Protein AF-A0A5R9P175-F1 (afdb_monomer_lite)

pLDDT: mean 77.88, std 14.38, range [46.53, 95.38]

Radius of gyration: 20.82 Å; chains: 1; bounding box: 35×44×72 Å

Structure (mmCIF, N/CA/C/O backbone):
data_AF-A0A5R9P175-F1
#
_entry.id   AF-A0A5R9P175-F1
#
loop_
_atom_site.group_PDB
_atom_site.id
_atom_site.type_symbol
_atom_site.label_atom_id
_atom_site.label_alt_id
_atom_site.label_comp_id
_atom_site.label_asym_id
_atom_site.label_entity_id
_atom_site.label_seq_id
_atom_site.pdbx_PDB_ins_code
_atom_site.Cartn_x
_atom_site.Cartn_y
_atom_site.Cartn_z
_atom_site.occupancy
_atom_site.B_iso_or_equiv
_atom_site.auth_seq_id
_atom_site.auth_comp_id
_atom_site.auth_asym_id
_atom_site.auth_atom_id
_atom_site.pdbx_PDB_model_num
ATOM 1 N N . MET A 1 1 ? 19.227 24.292 -57.495 1.00 58.06 1 MET A N 1
ATOM 2 C CA . MET A 1 1 ? 18.154 24.465 -56.484 1.00 58.06 1 MET A CA 1
ATOM 3 C C . MET A 1 1 ? 17.395 23.170 -56.182 1.00 58.06 1 MET A C 1
ATOM 5 O O . MET A 1 1 ? 17.102 22.926 -55.023 1.00 58.06 1 MET A O 1
ATOM 9 N N . GLN A 1 2 ? 17.150 22.302 -57.169 1.00 67.88 2 GLN A N 1
ATOM 10 C CA . GLN A 1 2 ? 16.405 21.043 -56.989 1.00 67.88 2 GLN A CA 1
ATOM 11 C C . GLN A 1 2 ? 17.110 20.012 -56.075 1.00 67.88 2 GLN A C 1
ATOM 13 O O . GLN A 1 2 ? 16.463 19.392 -55.240 1.00 67.88 2 GLN A O 1
ATOM 18 N N . PHE A 1 3 ? 18.443 19.900 -56.142 1.00 68.44 3 PHE A N 1
ATOM 19 C CA . PHE A 1 3 ? 19.224 18.979 -55.295 1.00 68.44 3 PHE A CA 1
ATOM 20 C C . PHE A 1 3 ? 19.173 19.304 -53.793 1.00 68.44 3 PHE A C 1
ATOM 22 O O . PHE A 1 3 ? 19.079 18.397 -52.974 1.00 68.44 3 PHE A O 1
ATOM 29 N N . ILE A 1 4 ? 19.181 20.589 -53.421 1.00 75.69 4 ILE A N 1
ATOM 30 C CA . ILE A 1 4 ? 19.110 21.014 -52.011 1.00 75.69 4 ILE A CA 1
ATOM 31 C C . ILE A 1 4 ? 17.736 20.668 -51.425 1.00 75.69 4 ILE A C 1
ATOM 33 O O . ILE A 1 4 ? 17.640 20.219 -50.286 1.00 75.69 4 ILE A O 1
ATOM 37 N N . PHE A 1 5 ? 16.680 20.808 -52.229 1.00 77.75 5 PHE A N 1
ATOM 38 C CA . PHE A 1 5 ? 15.316 20.474 -51.825 1.00 77.75 5 PHE A CA 1
ATOM 39 C C . PHE A 1 5 ? 15.141 18.969 -51.579 1.00 77.75 5 PHE A C 1
ATOM 41 O O . PHE A 1 5 ? 14.511 18.573 -50.603 1.00 77.75 5 PHE A O 1
ATOM 48 N N . ILE A 1 6 ? 15.754 18.131 -52.422 1.00 78.88 6 ILE A N 1
ATOM 49 C CA . ILE A 1 6 ? 15.714 16.667 -52.281 1.00 78.88 6 ILE A CA 1
ATOM 50 C C . ILE A 1 6 ? 16.457 16.218 -51.015 1.00 78.88 6 ILE A C 1
ATOM 52 O O . ILE A 1 6 ? 15.941 15.394 -50.264 1.00 78.88 6 ILE A O 1
ATOM 56 N N . ILE A 1 7 ? 17.629 16.796 -50.732 1.00 79.12 7 ILE A N 1
ATOM 57 C CA . ILE A 1 7 ? 18.399 16.478 -49.517 1.00 79.12 7 ILE A CA 1
ATOM 58 C C . ILE A 1 7 ? 17.644 16.937 -48.259 1.00 79.12 7 ILE A C 1
ATOM 60 O O . ILE A 1 7 ? 17.564 16.191 -47.284 1.00 79.12 7 ILE A O 1
ATOM 64 N N . GLY A 1 8 ? 17.037 18.128 -48.293 1.00 78.19 8 GLY A N 1
ATOM 65 C CA . GLY A 1 8 ? 16.226 18.643 -47.188 1.00 78.19 8 GLY A CA 1
ATOM 66 C C . GLY A 1 8 ? 14.994 17.780 -46.903 1.00 78.19 8 GLY A C 1
ATOM 67 O O . GLY A 1 8 ? 14.735 17.442 -45.748 1.00 78.19 8 GLY A O 1
ATOM 68 N N . ALA A 1 9 ? 14.278 17.358 -47.949 1.00 78.81 9 ALA A N 1
ATOM 69 C CA . ALA A 1 9 ? 13.129 16.468 -47.814 1.00 78.81 9 ALA A CA 1
ATOM 70 C C . ALA A 1 9 ? 13.532 15.095 -47.253 1.00 78.81 9 ALA A C 1
ATOM 72 O O . ALA A 1 9 ? 12.861 14.591 -46.356 1.00 78.81 9 ALA A O 1
ATOM 73 N N . PHE A 1 10 ? 14.657 14.534 -47.713 1.00 81.06 10 PHE A N 1
ATOM 74 C CA . PHE A 1 10 ? 15.166 13.247 -47.233 1.00 81.06 10 PHE A CA 1
ATOM 75 C C . PHE A 1 10 ? 15.533 13.284 -45.741 1.00 81.06 10 PHE A C 1
ATOM 77 O O . PHE A 1 10 ? 15.122 12.406 -44.976 1.00 81.06 10 PHE A O 1
ATOM 84 N N . LEU A 1 11 ? 16.241 14.331 -45.303 1.00 80.19 11 LEU A N 1
ATOM 85 C CA . LEU A 1 11 ? 16.593 14.524 -43.892 1.00 80.19 11 LEU A CA 1
ATOM 86 C C . LEU A 1 11 ? 15.349 14.723 -43.016 1.00 80.19 11 LEU A C 1
ATOM 88 O O . LEU A 1 11 ? 15.261 14.127 -41.942 1.00 80.19 11 LEU A O 1
ATOM 92 N N . PHE A 1 12 ? 14.356 15.476 -43.496 1.00 78.25 12 PHE A N 1
ATOM 93 C CA . PHE A 1 12 ? 13.090 15.666 -42.788 1.00 78.25 12 PHE A CA 1
ATOM 94 C C . PHE A 1 12 ? 12.314 14.346 -42.637 1.00 78.25 12 PHE A C 1
ATOM 96 O O . PHE A 1 12 ? 11.882 13.997 -41.535 1.00 78.25 12 PHE A O 1
ATOM 103 N N . THR A 1 13 ? 12.216 13.541 -43.701 1.00 76.00 13 THR A N 1
ATOM 104 C CA . THR A 1 13 ? 11.587 12.212 -43.620 1.00 76.00 13 THR A CA 1
ATOM 105 C C . THR A 1 13 ? 12.336 11.255 -42.697 1.00 76.00 13 THR A C 1
ATOM 107 O O . THR A 1 13 ? 11.697 10.534 -41.935 1.00 76.00 13 THR A O 1
ATOM 110 N N . MET A 1 14 ? 13.673 11.285 -42.684 1.00 73.00 14 MET A N 1
ATOM 111 C CA . MET A 1 14 ? 14.468 10.489 -41.743 1.00 73.00 14 MET A CA 1
ATOM 112 C C . MET A 1 14 ? 14.171 10.889 -40.292 1.00 73.00 14 MET A C 1
ATOM 114 O O . MET A 1 14 ? 13.923 10.015 -39.463 1.00 73.00 14 MET A O 1
ATOM 118 N N . THR A 1 15 ? 14.091 12.188 -39.976 1.00 68.44 15 THR A N 1
ATOM 119 C CA . THR A 1 15 ? 13.748 12.635 -38.611 1.00 68.44 15 THR A CA 1
ATOM 120 C C . THR A 1 15 ? 12.347 12.210 -38.167 1.00 68.44 15 THR A C 1
ATOM 122 O O . THR A 1 15 ? 12.162 11.854 -37.002 1.00 68.44 15 THR A O 1
ATOM 125 N N . LEU A 1 16 ? 11.373 12.174 -39.081 1.00 67.81 16 LEU A N 1
ATOM 126 C CA . LEU A 1 16 ? 10.024 11.672 -38.795 1.00 67.81 16 LEU A CA 1
ATOM 127 C C . LEU A 1 16 ? 10.007 10.157 -38.541 1.00 67.81 16 LEU A C 1
ATOM 129 O O . LEU A 1 16 ? 9.319 9.690 -37.638 1.00 67.81 16 LEU A O 1
ATOM 133 N N . ILE A 1 17 ? 10.815 9.386 -39.274 1.00 67.31 17 ILE A N 1
ATOM 134 C CA . ILE A 1 17 ? 10.924 7.936 -39.068 1.00 67.31 17 ILE A CA 1
ATOM 135 C C . ILE A 1 17 ? 11.529 7.640 -37.690 1.00 67.31 17 ILE A C 1
ATOM 137 O O . ILE A 1 17 ? 10.942 6.879 -36.922 1.00 67.31 17 ILE A O 1
ATOM 141 N N . PHE A 1 18 ? 12.633 8.298 -37.320 1.00 59.03 18 PHE A N 1
ATOM 142 C CA . PHE A 1 18 ? 13.280 8.070 -36.020 1.00 59.03 18 PHE A CA 1
ATOM 143 C C . PHE A 1 18 ? 12.481 8.598 -34.819 1.00 59.03 18 PHE A C 1
ATOM 145 O O . PHE A 1 18 ? 12.605 8.044 -33.731 1.00 59.03 18 PHE A O 1
ATOM 152 N N . SER A 1 19 ? 11.636 9.619 -34.995 1.00 58.31 19 SER A N 1
ATOM 153 C CA . SER A 1 19 ? 10.730 10.093 -33.932 1.00 58.31 19 SER A CA 1
ATOM 154 C C . SER A 1 19 ? 9.484 9.218 -33.754 1.00 58.31 19 SER A C 1
ATOM 156 O O . SER A 1 19 ? 8.856 9.270 -32.699 1.00 58.31 19 SER A O 1
ATOM 158 N N . SER A 1 20 ? 9.149 8.391 -34.750 1.00 55.91 20 SER A N 1
ATOM 159 C CA . SER A 1 20 ? 8.000 7.475 -34.718 1.00 55.91 20 SER A CA 1
ATOM 160 C C . SER A 1 20 ? 8.324 6.060 -34.232 1.00 55.91 20 SER A C 1
ATOM 162 O O . SER A 1 20 ? 7.406 5.266 -34.033 1.00 55.91 20 SER A O 1
ATOM 164 N N . LEU A 1 21 ? 9.604 5.729 -34.019 1.00 52.56 21 LEU A N 1
ATOM 165 C CA . LEU A 1 21 ? 9.979 4.440 -33.446 1.00 52.56 21 LEU A CA 1
ATOM 166 C C . LEU A 1 21 ? 9.553 4.414 -31.972 1.00 52.56 21 LEU A C 1
ATOM 168 O O . LEU A 1 21 ? 10.100 5.180 -31.171 1.00 52.56 21 LEU A O 1
ATOM 172 N N . PRO A 1 22 ? 8.590 3.557 -31.581 1.00 53.34 22 PRO A N 1
ATOM 173 C CA . PRO A 1 22 ? 8.226 3.424 -30.184 1.00 53.34 22 PRO A CA 1
ATOM 174 C C . PRO A 1 22 ? 9.470 2.966 -29.430 1.00 53.34 22 PRO A C 1
ATOM 176 O O . PRO A 1 22 ? 10.047 1.919 -29.728 1.00 53.34 22 PRO A O 1
ATOM 179 N N . ARG A 1 23 ? 9.910 3.778 -28.466 1.00 47.09 23 ARG A N 1
ATOM 180 C CA . ARG A 1 23 ? 11.013 3.423 -27.577 1.00 47.09 23 ARG A CA 1
ATOM 181 C C . ARG A 1 23 ? 10.632 2.102 -26.915 1.00 47.09 23 ARG A C 1
ATOM 183 O O . ARG A 1 23 ? 9.643 2.053 -26.186 1.00 47.09 23 ARG A O 1
ATOM 190 N N . THR A 1 24 ? 11.361 1.026 -27.201 1.00 50.22 24 THR A N 1
ATOM 191 C CA . THR A 1 24 ? 11.153 -0.247 -26.510 1.00 50.22 24 THR A CA 1
ATOM 192 C C . THR A 1 24 ? 11.360 0.018 -25.023 1.00 50.22 24 THR A C 1
ATOM 194 O O . THR A 1 24 ? 12.453 0.466 -24.664 1.00 50.22 24 THR A O 1
ATOM 197 N N . PRO A 1 25 ? 10.342 -0.182 -24.165 1.00 50.81 25 PRO A N 1
ATOM 198 C CA . PRO A 1 25 ? 10.507 0.045 -22.740 1.00 50.81 25 PRO A CA 1
ATOM 199 C C . PRO A 1 25 ? 11.642 -0.850 -22.255 1.00 50.81 25 PRO A C 1
ATOM 201 O O . PRO A 1 25 ? 11.637 -2.050 -22.545 1.00 50.81 25 PRO A O 1
ATOM 204 N N . GLU A 1 26 ? 12.620 -0.269 -21.567 1.00 50.12 26 GLU A N 1
ATOM 205 C CA . GLU A 1 26 ? 13.688 -1.043 -20.944 1.00 50.12 26 GLU A CA 1
ATOM 206 C C . GLU A 1 26 ? 13.059 -2.109 -20.022 1.00 50.12 26 GLU A C 1
ATOM 208 O O . GLU A 1 26 ? 12.084 -1.818 -19.323 1.00 50.12 26 GLU A O 1
ATOM 213 N N . PRO A 1 27 ? 13.566 -3.353 -20.017 1.00 51.38 27 PRO A N 1
ATOM 214 C CA . PRO A 1 27 ? 12.948 -4.474 -19.300 1.00 51.38 27 PRO A CA 1
ATOM 215 C C . PRO A 1 27 ? 12.744 -4.201 -17.798 1.00 51.38 27 PRO A C 1
ATOM 217 O O . PRO A 1 27 ? 11.725 -4.603 -17.239 1.00 51.38 27 PRO A O 1
ATOM 220 N N . VAL A 1 28 ? 13.631 -3.410 -17.185 1.00 53.22 28 VAL A N 1
ATOM 221 C CA . VAL A 1 28 ? 13.551 -2.964 -15.781 1.00 53.22 28 VAL A CA 1
ATOM 222 C C . VAL A 1 28 ? 12.264 -2.173 -15.488 1.00 53.22 28 VAL A C 1
ATOM 224 O O . VAL A 1 28 ? 11.657 -2.321 -14.425 1.00 53.22 28 VAL A O 1
ATOM 227 N N . PHE A 1 29 ? 11.780 -1.377 -16.449 1.00 55.09 29 PHE A N 1
ATOM 228 C CA . PHE A 1 29 ? 10.539 -0.613 -16.289 1.00 55.09 29 PHE A CA 1
ATOM 229 C C . PHE A 1 29 ? 9.296 -1.511 -16.304 1.00 55.09 29 PHE A C 1
ATOM 231 O O . PHE A 1 29 ? 8.364 -1.258 -15.541 1.00 55.09 29 PHE A O 1
ATOM 238 N N . LYS A 1 30 ? 9.285 -2.577 -17.116 1.00 55.09 30 LYS A N 1
ATOM 239 C CA . LYS A 1 30 ? 8.148 -3.513 -17.190 1.00 55.09 30 LYS A CA 1
ATOM 240 C C . LYS A 1 30 ? 8.028 -4.388 -15.944 1.00 55.09 30 LYS A C 1
ATOM 242 O O . LYS A 1 30 ? 6.920 -4.620 -15.467 1.00 55.09 30 LYS A O 1
ATOM 247 N N . GLU A 1 31 ? 9.152 -4.850 -15.399 1.00 57.78 31 GLU A N 1
ATOM 248 C CA . GLU A 1 31 ? 9.163 -5.599 -14.135 1.00 57.78 31 GLU A CA 1
ATOM 249 C C . GLU A 1 31 ? 8.695 -4.722 -12.965 1.00 57.78 31 GLU A C 1
ATOM 251 O O . GLU A 1 31 ? 7.913 -5.165 -12.119 1.00 57.78 31 GLU A O 1
ATOM 256 N N . SER A 1 32 ? 9.091 -3.446 -12.975 1.00 66.94 32 SER A N 1
ATOM 257 C CA . SER A 1 32 ? 8.643 -2.455 -11.996 1.00 66.94 32 SER A CA 1
ATOM 258 C C . SER A 1 32 ? 7.137 -2.201 -12.057 1.00 66.94 32 SER A C 1
ATOM 260 O O . SER A 1 32 ? 6.467 -2.172 -11.024 1.00 66.94 32 SER A O 1
ATOM 262 N N . GLU A 1 33 ? 6.579 -2.067 -13.258 1.00 70.69 33 GLU A N 1
ATOM 263 C CA . GLU A 1 33 ? 5.142 -1.881 -13.471 1.00 70.69 33 GLU A CA 1
ATOM 264 C C . GLU A 1 33 ? 4.328 -3.110 -13.039 1.00 70.69 33 GLU A C 1
ATOM 266 O O . GLU A 1 33 ? 3.362 -2.979 -12.284 1.00 70.69 33 GLU A O 1
ATOM 271 N N . GLY A 1 34 ? 4.762 -4.318 -13.418 1.00 73.25 34 GLY A N 1
ATOM 272 C CA . GLY A 1 34 ? 4.108 -5.565 -13.010 1.00 73.25 34 GLY A CA 1
ATOM 273 C C . GLY A 1 34 ? 4.061 -5.748 -11.490 1.00 73.25 34 GLY A C 1
ATOM 274 O O . GLY A 1 34 ? 3.046 -6.183 -10.938 1.00 73.25 34 GLY A O 1
ATOM 275 N N . LEU A 1 35 ? 5.124 -5.357 -10.780 1.00 79.00 35 LEU A N 1
ATOM 276 C CA . LEU A 1 35 ? 5.148 -5.427 -9.320 1.00 79.00 35 LEU A CA 1
ATOM 277 C C . LEU A 1 35 ? 4.186 -4.422 -8.669 1.00 79.00 35 LEU A C 1
ATOM 279 O O . LEU A 1 35 ? 3.531 -4.745 -7.677 1.00 79.00 35 LEU A O 1
ATOM 283 N N . LEU A 1 36 ? 4.056 -3.227 -9.242 1.00 77.88 36 LEU A N 1
ATOM 284 C CA . LEU A 1 36 ? 3.110 -2.215 -8.771 1.00 77.88 36 LEU A CA 1
ATOM 285 C C . LEU A 1 36 ? 1.654 -2.634 -9.016 1.00 77.88 36 LEU A C 1
ATOM 287 O O . LEU A 1 36 ? 0.816 -2.450 -8.135 1.00 77.88 36 LEU A O 1
ATOM 291 N N . LEU A 1 37 ? 1.356 -3.286 -10.142 1.00 79.25 37 LEU A N 1
ATOM 292 C CA . LEU A 1 37 ? 0.037 -3.884 -10.394 1.00 79.25 37 LEU A CA 1
ATOM 293 C C . LEU A 1 37 ? -0.296 -4.987 -9.375 1.00 79.25 37 LEU A C 1
ATOM 295 O O . LEU A 1 37 ? -1.419 -5.058 -8.859 1.00 79.25 37 LEU A O 1
ATOM 299 N N . ASN A 1 38 ? 0.693 -5.811 -9.015 1.00 84.56 38 ASN A N 1
ATOM 300 C CA . ASN A 1 38 ? 0.542 -6.808 -7.953 1.00 84.56 38 ASN A CA 1
ATOM 301 C C . ASN A 1 38 ? 0.279 -6.147 -6.591 1.00 84.56 38 ASN A C 1
ATOM 303 O O . ASN A 1 38 ? -0.583 -6.611 -5.842 1.00 84.56 38 ASN A O 1
ATOM 307 N N . MET A 1 39 ? 0.956 -5.036 -6.287 1.00 85.94 39 MET A N 1
ATOM 308 C CA . MET A 1 39 ? 0.704 -4.245 -5.079 1.00 85.94 39 MET A CA 1
ATOM 309 C C . MET A 1 39 ? -0.723 -3.673 -5.055 1.00 85.94 39 MET A C 1
ATOM 311 O O . MET A 1 39 ? -1.395 -3.742 -4.025 1.00 85.94 39 MET A O 1
ATOM 315 N N . ALA A 1 40 ? -1.208 -3.149 -6.185 1.00 83.12 40 ALA A N 1
ATOM 316 C CA . ALA A 1 40 ? -2.578 -2.655 -6.340 1.00 83.12 40 ALA A CA 1
ATOM 317 C C . ALA A 1 40 ? -3.596 -3.753 -6.029 1.00 83.12 40 ALA A C 1
ATOM 319 O O . ALA A 1 40 ? -4.520 -3.573 -5.236 1.00 83.12 40 ALA A O 1
ATOM 320 N N . THR A 1 41 ? -3.392 -4.922 -6.634 1.00 86.19 41 THR A N 1
ATOM 321 C CA . THR A 1 41 ? -4.291 -6.067 -6.492 1.00 86.19 41 THR A CA 1
ATOM 322 C C . THR A 1 41 ? -4.281 -6.604 -5.066 1.00 86.19 41 THR A C 1
ATOM 324 O O . THR A 1 41 ? -5.339 -6.890 -4.503 1.00 86.19 41 THR A O 1
ATOM 327 N N . TRP A 1 42 ? -3.104 -6.645 -4.439 1.00 89.88 42 TRP A N 1
ATOM 328 C CA . TRP A 1 42 ? -2.949 -6.955 -3.022 1.00 89.88 42 TRP A CA 1
ATOM 329 C C . TRP A 1 42 ? -3.723 -5.974 -2.131 1.00 89.88 42 TRP A C 1
ATOM 331 O O . TRP A 1 42 ? -4.475 -6.393 -1.247 1.00 89.88 42 TRP A O 1
ATOM 341 N N . HIS A 1 43 ? -3.600 -4.671 -2.395 1.00 89.94 43 HIS A N 1
ATOM 342 C CA . HIS A 1 43 ? -4.318 -3.632 -1.660 1.00 89.94 43 HIS A CA 1
ATOM 343 C C . HIS A 1 43 ? -5.841 -3.746 -1.826 1.00 89.94 43 HIS A C 1
ATOM 345 O O . HIS A 1 43 ? -6.580 -3.690 -0.841 1.00 89.94 43 HIS A O 1
ATOM 351 N N . MET A 1 44 ? -6.328 -3.967 -3.050 1.00 87.50 44 MET A N 1
ATOM 352 C CA . MET A 1 44 ? -7.755 -4.179 -3.317 1.00 87.50 44 MET A CA 1
ATOM 353 C C . MET A 1 44 ? -8.295 -5.414 -2.593 1.00 87.50 44 MET A C 1
ATOM 355 O O . MET A 1 44 ? -9.381 -5.366 -2.013 1.00 87.50 44 MET A O 1
ATOM 359 N N . ALA A 1 45 ? -7.543 -6.517 -2.597 1.00 89.94 45 ALA A N 1
ATOM 360 C CA . ALA A 1 45 ? -7.910 -7.724 -1.868 1.00 89.94 45 ALA A CA 1
ATOM 361 C C . ALA A 1 45 ? -7.966 -7.467 -0.350 1.00 89.94 45 ALA A C 1
ATOM 363 O O . ALA A 1 45 ? -8.891 -7.937 0.315 1.00 89.94 45 ALA A O 1
ATOM 364 N N . ALA A 1 46 ? -7.052 -6.656 0.192 1.00 91.88 46 ALA A N 1
ATOM 365 C CA . ALA A 1 46 ? -7.077 -6.248 1.598 1.00 91.88 46 ALA A CA 1
ATOM 366 C C . ALA A 1 46 ? -8.274 -5.361 1.937 1.00 91.88 46 ALA A C 1
ATOM 368 O O . ALA A 1 46 ? -8.921 -5.584 2.959 1.00 91.88 46 ALA A O 1
ATOM 369 N N . SER A 1 47 ? -8.630 -4.426 1.056 1.00 90.31 47 SER A N 1
ATOM 370 C CA . SER A 1 47 ? -9.844 -3.622 1.208 1.00 90.31 47 SER A CA 1
ATOM 371 C C . SER A 1 47 ? -11.094 -4.509 1.227 1.00 90.31 47 SER A C 1
ATOM 373 O O . SER A 1 47 ? -11.873 -4.463 2.180 1.00 90.31 47 SER A O 1
ATOM 375 N N . LYS A 1 48 ? -11.234 -5.431 0.262 1.00 90.31 48 LYS A N 1
ATOM 376 C CA . LYS A 1 48 ? -12.333 -6.416 0.234 1.00 90.31 48 LYS A CA 1
ATOM 377 C C . LYS A 1 48 ? -12.369 -7.289 1.489 1.00 90.31 48 LYS A C 1
ATOM 379 O O . LYS A 1 48 ? -13.448 -7.585 1.999 1.00 90.31 48 LYS A O 1
ATOM 384 N N . TYR A 1 49 ? -11.209 -7.709 1.990 1.00 92.88 49 TYR A N 1
ATOM 385 C CA . TYR A 1 49 ? -11.111 -8.489 3.221 1.00 92.88 49 TYR A CA 1
ATOM 386 C C . TYR A 1 49 ? -11.618 -7.695 4.429 1.00 92.88 49 TYR A C 1
ATOM 388 O O . TYR A 1 49 ? -12.414 -8.219 5.210 1.00 92.88 49 TYR A O 1
ATOM 396 N N . CYS A 1 50 ? -11.199 -6.434 4.559 1.00 91.25 50 CYS A N 1
ATOM 397 C CA . CYS A 1 50 ? -11.599 -5.567 5.661 1.00 91.25 50 CYS A CA 1
ATOM 398 C C . CYS A 1 50 ? -13.079 -5.179 5.616 1.00 91.25 50 CYS A C 1
ATOM 400 O O . CYS A 1 50 ? -13.711 -5.137 6.671 1.00 91.25 50 CYS A O 1
ATOM 402 N N . LEU A 1 51 ? -13.644 -4.976 4.422 1.00 90.06 51 LEU A N 1
ATOM 403 C CA . LEU A 1 51 ? -15.084 -4.766 4.240 1.00 90.06 51 LEU A CA 1
ATOM 404 C C . LEU A 1 51 ? -15.902 -6.007 4.628 1.00 90.06 51 LEU A C 1
ATOM 406 O O . LEU A 1 51 ? -16.989 -5.871 5.176 1.00 90.06 51 LEU A O 1
ATOM 410 N N . ALA A 1 52 ? -15.383 -7.212 4.371 1.00 91.00 52 ALA A N 1
ATOM 411 C CA . ALA A 1 52 ? -16.087 -8.457 4.679 1.00 91.00 52 ALA A CA 1
ATOM 412 C C . ALA A 1 52 ? -15.980 -8.889 6.154 1.00 91.00 52 ALA A C 1
ATOM 414 O O . ALA A 1 52 ? -16.905 -9.513 6.661 1.00 91.00 52 ALA A O 1
ATOM 415 N N . ASN A 1 53 ? -14.864 -8.596 6.835 1.00 89.25 53 ASN A N 1
ATOM 416 C CA . ASN A 1 53 ? -14.560 -9.161 8.160 1.00 89.25 53 ASN A CA 1
ATOM 417 C C . ASN A 1 53 ? -14.435 -8.129 9.290 1.00 89.25 53 ASN A C 1
ATOM 419 O O . ASN A 1 53 ? -14.158 -8.522 10.416 1.00 89.25 53 ASN A O 1
ATOM 423 N N . THR A 1 54 ? -14.627 -6.833 9.021 1.00 88.25 54 THR A N 1
ATOM 424 C CA . THR A 1 54 ? -14.359 -5.737 9.974 1.00 88.25 54 THR A CA 1
ATOM 425 C C . THR A 1 54 ? -12.932 -5.794 10.533 1.00 88.25 54 THR A C 1
ATOM 427 O O . THR A 1 54 ? -12.658 -6.380 11.578 1.00 88.25 54 THR A O 1
ATOM 430 N N . CYS A 1 55 ? -11.985 -5.170 9.832 1.00 90.50 55 CYS A N 1
ATOM 431 C CA . CYS A 1 55 ? -10.592 -5.159 10.278 1.00 90.50 55 CYS A CA 1
ATOM 432 C C . CYS A 1 55 ? -10.396 -4.452 11.629 1.00 90.50 55 CYS A C 1
ATOM 434 O O . CYS A 1 55 ? -10.988 -3.411 11.909 1.00 90.50 55 CYS A O 1
ATOM 436 N N . VAL A 1 56 ? -9.480 -4.996 12.432 1.00 92.69 56 VAL A N 1
ATOM 437 C CA . VAL A 1 56 ? -8.933 -4.365 13.641 1.00 92.69 56 VAL A CA 1
ATOM 438 C C . VAL A 1 56 ? -7.528 -3.832 13.366 1.00 92.69 56 VAL A C 1
ATOM 440 O O . VAL A 1 56 ? -6.890 -4.223 12.386 1.00 92.69 56 VAL A O 1
ATOM 443 N N . SER A 1 57 ? -7.039 -2.920 14.211 1.00 93.81 57 SER A N 1
ATOM 444 C CA . SER A 1 57 ? -5.691 -2.360 14.066 1.00 93.81 57 SER A CA 1
ATOM 445 C C . SER A 1 57 ? -4.630 -3.462 14.021 1.00 93.81 57 SER A C 1
ATOM 447 O O . SER A 1 57 ? -4.537 -4.266 14.946 1.00 93.81 57 SER A O 1
ATOM 449 N N . GLY A 1 58 ? -3.796 -3.486 12.982 1.00 93.38 58 GLY A N 1
ATOM 450 C CA . GLY A 1 58 ? -2.794 -4.538 12.823 1.00 93.38 58 GLY A CA 1
ATOM 451 C C . GLY A 1 58 ? -2.439 -4.838 11.375 1.00 93.38 58 GLY A C 1
ATOM 452 O O . GLY A 1 58 ? -2.709 -4.045 10.477 1.00 93.38 58 GLY A O 1
ATOM 453 N N . THR A 1 59 ? -1.789 -5.979 11.164 1.00 94.38 59 THR A N 1
ATOM 454 C CA . THR A 1 59 ? -1.459 -6.493 9.830 1.00 94.38 59 THR A CA 1
ATOM 455 C C . THR A 1 59 ? -2.678 -7.197 9.234 1.00 94.38 59 THR A C 1
ATOM 457 O O . THR A 1 59 ? -3.327 -7.992 9.910 1.00 94.38 59 THR A O 1
ATOM 460 N N . VAL A 1 60 ? -2.974 -6.921 7.965 1.00 93.81 60 VAL A N 1
ATOM 461 C CA . VAL A 1 60 ? -4.087 -7.519 7.216 1.00 93.81 60 VAL A CA 1
ATOM 462 C C . VAL A 1 60 ? -3.528 -8.550 6.243 1.00 93.81 60 VAL A C 1
ATOM 464 O O . VAL A 1 60 ? -2.624 -8.238 5.468 1.00 93.81 60 VAL A O 1
ATOM 467 N N . ASN A 1 61 ? -4.073 -9.768 6.270 1.00 93.06 61 ASN A N 1
ATOM 468 C CA . ASN A 1 61 ? -3.734 -10.817 5.312 1.00 93.06 61 ASN A CA 1
ATOM 469 C C . ASN A 1 61 ? -4.875 -10.993 4.293 1.00 93.06 61 ASN A C 1
ATOM 471 O O . ASN A 1 61 ? -5.901 -11.581 4.634 1.00 93.06 61 ASN A O 1
ATOM 475 N N . PRO A 1 62 ? -4.718 -10.503 3.052 1.00 91.81 62 PRO A N 1
ATOM 476 C CA . PRO A 1 62 ? -5.758 -10.557 2.033 1.00 91.81 62 PRO A CA 1
ATOM 477 C C . PRO A 1 62 ? -5.785 -11.855 1.220 1.00 91.81 62 PRO A C 1
ATOM 479 O O . PRO A 1 62 ? -6.477 -11.904 0.204 1.00 91.81 62 PRO A O 1
ATOM 482 N N . SER A 1 63 ? -5.039 -12.894 1.617 1.00 90.50 63 SER A N 1
ATOM 483 C CA . SER A 1 63 ? -4.835 -14.110 0.813 1.00 90.50 63 SER A CA 1
ATOM 484 C C . SER A 1 63 ? -6.130 -14.758 0.314 1.00 90.50 63 SER A C 1
ATOM 486 O O . SER A 1 63 ? -6.167 -15.267 -0.799 1.00 90.50 63 SER A O 1
ATOM 488 N N . THR A 1 64 ? -7.208 -14.687 1.097 1.00 90.88 64 THR A N 1
ATOM 489 C CA . THR A 1 64 ? -8.526 -15.261 0.769 1.00 90.88 64 THR A CA 1
ATOM 490 C C . THR A 1 64 ? -9.336 -14.449 -0.245 1.00 90.88 64 THR A C 1
ATOM 492 O O . THR A 1 64 ? -10.405 -14.887 -0.667 1.00 90.88 64 THR A O 1
ATOM 495 N N . LYS A 1 65 ? -8.878 -13.245 -0.608 1.00 91.12 65 LYS A N 1
ATOM 496 C CA . LYS A 1 65 ? -9.541 -12.325 -1.548 1.00 91.12 65 LYS A CA 1
ATOM 497 C C . LYS A 1 65 ? -8.686 -12.015 -2.780 1.00 91.12 65 LYS A C 1
ATOM 499 O O . LYS A 1 65 ? -9.077 -11.158 -3.576 1.00 91.12 65 LYS A O 1
ATOM 504 N N . LEU A 1 66 ? -7.536 -12.674 -2.929 1.00 88.38 66 LEU A N 1
ATOM 505 C CA . LEU A 1 66 ? -6.686 -12.546 -4.110 1.00 88.38 66 LEU A CA 1
ATOM 506 C C . LEU A 1 66 ? -7.274 -13.322 -5.300 1.00 88.38 66 LEU A C 1
ATOM 508 O O . LEU A 1 66 ? -7.905 -14.356 -5.092 1.00 88.38 66 LEU A O 1
ATOM 512 N N . PRO A 1 67 ? -7.049 -12.860 -6.543 1.00 86.44 67 PRO A N 1
ATOM 513 C CA . PRO A 1 67 ? -7.340 -13.647 -7.739 1.00 86.44 67 PRO A CA 1
ATOM 514 C C . PRO A 1 67 ? -6.485 -14.918 -7.803 1.00 86.44 67 PRO A C 1
ATOM 516 O O . PRO A 1 67 ? -5.310 -14.875 -7.435 1.00 86.44 67 PRO A O 1
ATOM 519 N N . ASP A 1 68 ? -7.024 -16.006 -8.361 1.00 86.25 68 ASP A N 1
ATOM 520 C CA . ASP A 1 68 ? -6.348 -17.314 -8.453 1.00 86.25 68 ASP A CA 1
ATOM 521 C C . ASP A 1 68 ? -4.951 -17.232 -9.089 1.00 86.25 68 ASP A C 1
ATOM 523 O O . ASP A 1 68 ? -4.003 -17.850 -8.607 1.00 86.25 68 ASP A O 1
ATOM 527 N N . VAL A 1 69 ? -4.793 -16.381 -10.109 1.00 83.69 69 VAL A N 1
ATOM 528 C CA . VAL A 1 69 ? -3.513 -16.127 -10.798 1.00 83.69 69 VAL A CA 1
ATOM 529 C C . VAL A 1 69 ? -2.404 -15.586 -9.886 1.00 83.69 69 VAL A C 1
ATOM 531 O O . VAL A 1 69 ? -1.229 -15.716 -10.210 1.00 83.69 69 VAL A O 1
ATOM 534 N N . MET A 1 70 ? -2.750 -14.981 -8.746 1.00 83.69 70 MET A N 1
ATOM 535 C CA . MET A 1 70 ? -1.787 -14.480 -7.758 1.00 83.69 70 MET A CA 1
ATOM 536 C C . MET A 1 70 ? -1.557 -15.455 -6.602 1.00 83.69 70 MET A C 1
ATOM 538 O O . MET A 1 70 ? -0.538 -15.353 -5.916 1.00 83.69 70 MET A O 1
ATOM 542 N N . VAL A 1 71 ? -2.471 -16.406 -6.379 1.00 85.31 71 VAL A N 1
ATOM 543 C CA . VAL A 1 71 ? -2.386 -17.368 -5.269 1.00 85.31 71 VAL A CA 1
ATOM 544 C C . VAL A 1 71 ? -1.157 -18.267 -5.414 1.00 85.31 71 VAL A C 1
ATOM 546 O O . VAL A 1 71 ? -0.494 -18.555 -4.418 1.00 85.31 71 VAL A O 1
ATOM 549 N N . SER A 1 72 ? -0.775 -18.630 -6.643 1.00 84.50 72 SER A N 1
ATOM 550 C CA . SER A 1 72 ? 0.448 -19.404 -6.910 1.00 84.50 72 SER A CA 1
ATOM 551 C C . SER A 1 72 ? 1.727 -18.705 -6.431 1.00 84.50 72 SER A C 1
ATOM 553 O O . SER A 1 72 ? 2.699 -19.368 -6.082 1.00 84.50 72 SER A O 1
ATOM 555 N N . ASN A 1 73 ? 1.714 -17.370 -6.357 1.00 84.50 73 ASN A N 1
ATOM 556 C CA . ASN A 1 73 ? 2.850 -16.542 -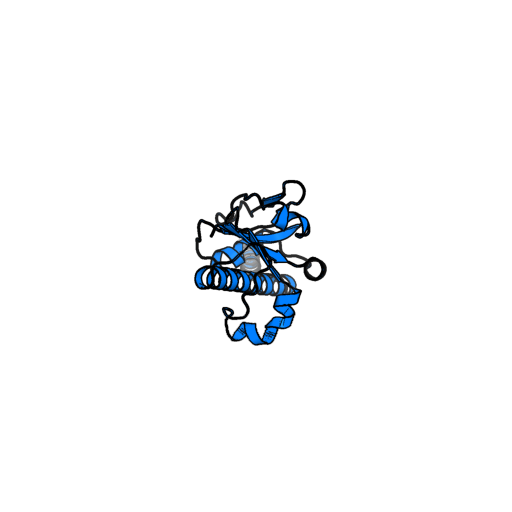5.951 1.00 84.50 73 ASN A CA 1
ATOM 557 C C . ASN A 1 73 ? 2.696 -15.974 -4.529 1.00 84.50 73 ASN A C 1
ATOM 559 O O . ASN A 1 73 ? 3.436 -15.067 -4.141 1.00 84.50 73 ASN A O 1
ATOM 563 N N . LEU A 1 74 ? 1.759 -16.500 -3.728 1.00 87.06 74 LEU A N 1
ATOM 564 C CA . LEU A 1 74 ? 1.375 -15.935 -2.430 1.00 87.06 74 LEU A CA 1
ATOM 565 C C . LEU A 1 74 ? 2.558 -15.709 -1.479 1.00 87.06 74 LEU A C 1
ATOM 567 O O . LEU A 1 74 ? 2.636 -14.658 -0.845 1.00 87.06 74 LEU A O 1
ATOM 571 N N . LEU A 1 75 ? 3.490 -16.663 -1.397 1.00 86.75 75 LEU A N 1
ATOM 572 C CA . LEU A 1 75 ? 4.672 -16.546 -0.536 1.00 86.75 75 LEU A CA 1
ATOM 573 C C . LEU A 1 75 ? 5.545 -15.353 -0.940 1.00 86.75 75 LEU A C 1
ATOM 575 O O . LEU A 1 75 ? 5.935 -14.552 -0.092 1.00 86.75 75 LEU A O 1
ATOM 579 N N . SER A 1 76 ? 5.793 -15.188 -2.241 1.00 86.38 76 SER A N 1
ATOM 580 C CA . SER A 1 76 ? 6.551 -14.049 -2.764 1.00 86.38 76 SER A CA 1
ATOM 581 C C . SER A 1 76 ? 5.844 -12.729 -2.440 1.00 86.38 76 SER A C 1
ATOM 583 O O . SER A 1 76 ? 6.462 -11.811 -1.893 1.00 86.38 76 SER A O 1
ATOM 585 N N . LEU A 1 77 ? 4.526 -12.665 -2.651 1.00 86.69 77 LEU A N 1
ATOM 586 C CA . LEU A 1 77 ? 3.718 -11.479 -2.358 1.00 86.69 77 LEU A CA 1
ATOM 587 C C . LEU A 1 77 ? 3.755 -11.106 -0.868 1.00 86.69 77 LEU A C 1
ATOM 589 O O . LEU A 1 77 ? 3.978 -9.944 -0.541 1.00 86.69 77 LEU A O 1
ATOM 593 N N . GLN A 1 78 ? 3.632 -12.079 0.040 1.00 89.19 78 GLN A N 1
ATOM 594 C CA . GLN A 1 78 ? 3.698 -11.859 1.494 1.00 89.19 78 GLN A CA 1
ATOM 595 C C . GLN A 1 78 ? 5.070 -11.370 1.975 1.00 89.19 78 GLN A C 1
ATOM 597 O O . GLN A 1 78 ? 5.152 -10.618 2.953 1.00 89.19 78 GLN A O 1
ATOM 602 N N . THR A 1 79 ? 6.145 -11.789 1.301 1.00 88.31 79 THR A N 1
ATOM 603 C CA . THR A 1 79 ? 7.510 -11.302 1.573 1.00 88.31 79 THR A CA 1
ATOM 604 C C . THR A 1 79 ? 7.802 -9.940 0.947 1.00 88.31 79 THR A C 1
ATOM 606 O O . THR A 1 79 ? 8.740 -9.265 1.371 1.00 88.31 79 THR A O 1
ATOM 609 N N . THR A 1 80 ? 6.990 -9.518 -0.022 1.00 88.12 80 THR A N 1
ATOM 610 C CA . THR A 1 80 ? 7.192 -8.278 -0.777 1.00 88.12 80 THR A CA 1
ATOM 611 C C . THR A 1 80 ? 6.352 -7.135 -0.222 1.00 88.12 80 THR A C 1
ATOM 613 O O . THR A 1 80 ? 6.870 -6.048 0.040 1.00 88.12 80 THR A O 1
ATOM 616 N N . PHE A 1 81 ? 5.070 -7.393 0.022 1.00 91.06 81 PHE A N 1
ATOM 617 C CA . PHE A 1 81 ? 4.094 -6.401 0.450 1.00 91.06 81 PHE A CA 1
ATOM 618 C C . PHE A 1 81 ? 3.686 -6.625 1.906 1.00 91.06 81 PHE A C 1
ATOM 620 O O . PHE A 1 81 ? 3.591 -7.753 2.401 1.00 91.06 81 PHE A O 1
ATOM 627 N N . GLU A 1 82 ? 3.416 -5.533 2.611 1.00 93.75 82 GLU A N 1
ATOM 628 C CA . GLU A 1 82 ? 2.716 -5.567 3.890 1.00 93.75 82 GLU A CA 1
ATOM 629 C C . GLU A 1 82 ? 1.533 -4.604 3.827 1.00 93.75 82 GLU A C 1
ATOM 631 O O . GLU A 1 82 ? 1.666 -3.467 3.374 1.00 93.75 82 GLU A O 1
ATOM 636 N N . THR A 1 83 ? 0.375 -5.065 4.300 1.00 94.62 83 THR A N 1
ATOM 637 C CA . THR A 1 83 ? -0.800 -4.219 4.494 1.00 94.62 83 THR A CA 1
ATOM 638 C C . THR A 1 83 ? -1.109 -4.117 5.974 1.00 94.62 83 THR A C 1
ATOM 640 O O . THR A 1 83 ? -1.159 -5.129 6.678 1.00 94.62 83 THR A O 1
ATOM 643 N N . ARG A 1 84 ? -1.343 -2.899 6.454 1.00 95.38 84 ARG A N 1
ATOM 644 C CA . ARG A 1 84 ? -1.760 -2.633 7.827 1.00 95.38 84 ARG A CA 1
ATOM 645 C C . ARG A 1 84 ? -3.004 -1.768 7.850 1.00 95.38 84 ARG A C 1
ATOM 647 O O . ARG A 1 84 ? -3.153 -0.869 7.030 1.00 95.38 84 ARG A O 1
ATOM 654 N N . TYR A 1 85 ? -3.866 -2.034 8.816 1.00 94.75 85 TYR A N 1
ATOM 655 C CA . TYR A 1 85 ? -5.047 -1.238 9.095 1.00 94.75 85 TYR A CA 1
ATOM 656 C C . TYR A 1 85 ? -4.891 -0.532 10.442 1.00 94.75 85 TYR A C 1
ATOM 658 O O . TYR A 1 85 ? -4.320 -1.094 11.382 1.00 94.75 85 TYR A O 1
ATOM 666 N N . ASN A 1 86 ? -5.388 0.697 10.542 1.00 94.50 86 ASN A N 1
ATOM 667 C CA . ASN A 1 86 ? -5.531 1.429 11.795 1.00 94.50 86 ASN A CA 1
ATOM 668 C C . ASN A 1 86 ? -7.017 1.705 12.041 1.00 94.50 86 ASN A C 1
ATOM 670 O O . ASN A 1 86 ? -7.626 2.478 11.310 1.00 94.50 86 ASN A O 1
ATOM 674 N N . ALA A 1 87 ? -7.593 1.107 13.083 1.00 91.31 87 ALA A N 1
ATOM 675 C CA . ALA A 1 87 ? -9.013 1.244 13.396 1.00 91.31 87 ALA A CA 1
ATOM 676 C C . ALA A 1 87 ? -9.406 2.650 13.881 1.00 91.31 87 ALA A C 1
ATOM 678 O O . ALA A 1 87 ? -10.543 3.064 13.668 1.00 91.31 87 ALA A O 1
ATOM 679 N N . SER A 1 88 ? -8.484 3.398 14.499 1.00 91.00 88 SER A N 1
ATOM 680 C CA . SER A 1 88 ? -8.755 4.751 15.002 1.00 91.00 88 SER A CA 1
ATOM 681 C C . SER A 1 88 ? -8.911 5.758 13.867 1.00 91.00 88 SER A C 1
ATOM 683 O O . SER A 1 88 ? -9.805 6.598 13.908 1.00 91.00 88 SER A O 1
ATOM 685 N N . THR A 1 89 ? -8.059 5.674 12.842 1.00 89.81 89 THR A N 1
ATOM 686 C CA . THR A 1 89 ? -8.108 6.586 11.685 1.00 89.81 89 THR A CA 1
ATOM 687 C C . THR A 1 89 ? -8.840 5.998 10.477 1.00 89.81 89 THR A C 1
ATOM 689 O O . THR A 1 89 ? -9.155 6.730 9.536 1.00 89.81 89 THR A O 1
ATOM 692 N N . ARG A 1 90 ? -9.149 4.695 10.532 1.00 90.25 90 ARG A N 1
ATOM 693 C CA . ARG A 1 90 ? -9.693 3.869 9.443 1.00 90.25 90 ARG A CA 1
ATOM 694 C C . ARG A 1 90 ? -8.830 3.886 8.186 1.00 90.25 90 ARG A C 1
ATOM 696 O O . ARG A 1 90 ? -9.331 3.855 7.067 1.00 90.25 90 ARG A O 1
ATOM 703 N N . ASP A 1 91 ? -7.515 3.942 8.369 1.00 90.94 91 ASP A N 1
ATOM 704 C CA . ASP A 1 91 ? -6.575 3.907 7.254 1.00 90.94 91 ASP A CA 1
ATOM 705 C C . ASP A 1 91 ? -6.094 2.484 7.000 1.00 90.94 91 ASP A C 1
ATOM 707 O O . ASP A 1 91 ? -5.516 1.838 7.878 1.00 90.94 91 ASP A O 1
ATOM 711 N N . LEU A 1 92 ? -6.296 2.024 5.770 1.00 92.38 92 LEU A N 1
ATOM 712 C CA . LEU A 1 92 ? -5.679 0.831 5.218 1.00 92.38 92 LEU A CA 1
ATOM 713 C C . LEU A 1 92 ? -4.469 1.252 4.388 1.00 92.38 92 LEU A C 1
ATOM 715 O O . LEU A 1 92 ? -4.603 1.969 3.400 1.00 92.38 92 LEU A O 1
ATOM 719 N N . VAL A 1 93 ? -3.286 0.792 4.768 1.00 93.12 93 VAL A N 1
ATOM 720 C CA . VAL A 1 93 ? -2.023 1.201 4.154 1.00 93.12 93 VAL A CA 1
ATOM 721 C C . VAL A 1 93 ? -1.280 -0.028 3.666 1.00 93.12 93 VAL A C 1
ATOM 723 O O . VAL A 1 93 ? -1.068 -0.967 4.426 1.00 93.12 93 VAL A O 1
ATOM 726 N N . THR A 1 94 ? -0.888 -0.042 2.398 1.00 92.56 94 THR A N 1
ATOM 727 C CA . THR A 1 94 ? -0.047 -1.080 1.789 1.00 92.56 94 THR A CA 1
ATOM 728 C C . THR A 1 94 ? 1.257 -0.462 1.326 1.00 92.56 94 THR A C 1
ATOM 730 O O . THR A 1 94 ? 1.240 0.606 0.721 1.00 92.56 94 THR A O 1
ATOM 733 N N . TYR A 1 95 ? 2.372 -1.118 1.625 1.00 90.62 95 TYR A N 1
ATOM 734 C CA . TYR A 1 95 ? 3.719 -0.641 1.314 1.00 90.62 95 TYR A CA 1
ATOM 735 C C . TYR A 1 95 ? 4.670 -1.815 1.052 1.00 90.62 95 TYR A C 1
ATOM 737 O O . TYR A 1 95 ? 4.348 -2.976 1.333 1.00 90.62 95 TYR A O 1
ATOM 745 N N . PHE A 1 96 ? 5.852 -1.512 0.517 1.00 88.19 96 PHE A N 1
ATOM 746 C CA . PHE A 1 96 ? 6.905 -2.504 0.309 1.00 88.19 96 PHE A CA 1
ATOM 747 C C . PHE A 1 96 ? 7.627 -2.802 1.619 1.00 88.19 96 PHE A C 1
ATOM 749 O O . PHE A 1 96 ? 8.062 -1.893 2.331 1.00 88.19 96 PHE A O 1
ATOM 756 N N . ARG A 1 97 ? 7.853 -4.082 1.910 1.00 87.88 97 ARG A N 1
ATOM 757 C CA . ARG A 1 97 ? 8.756 -4.458 3.001 1.00 87.88 97 ARG A CA 1
ATOM 758 C C . ARG A 1 97 ? 10.177 -3.996 2.680 1.00 87.88 97 ARG A C 1
ATOM 760 O O . ARG A 1 97 ? 10.615 -4.057 1.533 1.00 87.88 97 ARG A O 1
ATOM 767 N N . ALA A 1 98 ? 10.928 -3.599 3.708 1.00 80.69 98 ALA A N 1
ATOM 768 C CA . ALA A 1 98 ? 12.278 -3.050 3.550 1.00 80.69 98 ALA A CA 1
ATOM 769 C C . ALA A 1 98 ? 13.217 -3.958 2.724 1.00 80.69 98 ALA A C 1
ATOM 771 O O . ALA A 1 98 ? 13.931 -3.475 1.851 1.00 80.69 98 ALA A O 1
ATOM 772 N N . GLY A 1 99 ? 13.164 -5.279 2.938 1.00 76.50 99 GLY A N 1
ATOM 773 C CA . GLY A 1 99 ? 13.985 -6.242 2.191 1.00 76.50 99 GLY A CA 1
ATOM 774 C C . GLY A 1 99 ? 13.601 -6.412 0.715 1.00 76.50 99 GLY A C 1
ATOM 775 O O . GLY A 1 99 ? 14.419 -6.886 -0.070 1.00 76.50 99 GLY A O 1
ATOM 776 N N . ALA A 1 100 ? 12.382 -6.029 0.330 1.00 77.69 100 ALA A N 1
ATOM 777 C CA . ALA A 1 100 ? 11.942 -6.030 -1.061 1.00 77.69 100 ALA A CA 1
ATOM 778 C C . ALA A 1 100 ? 12.266 -4.706 -1.763 1.00 77.69 100 ALA A C 1
ATOM 780 O O . ALA A 1 100 ? 12.630 -4.720 -2.934 1.00 77.69 100 ALA A O 1
ATOM 781 N N . LEU A 1 101 ? 12.216 -3.582 -1.038 1.00 74.75 101 LEU A N 1
ATOM 782 C CA . LEU A 1 101 ? 12.595 -2.269 -1.568 1.00 74.75 101 LEU A CA 1
ATOM 783 C C . LEU A 1 101 ? 14.053 -2.243 -2.053 1.00 74.75 101 LEU A C 1
ATOM 785 O O . LEU A 1 101 ? 14.328 -1.707 -3.116 1.00 74.75 101 LEU A O 1
ATOM 789 N N . ALA A 1 102 ? 14.972 -2.885 -1.324 1.00 68.94 102 ALA A N 1
ATOM 790 C CA . ALA A 1 102 ? 16.386 -2.965 -1.708 1.00 68.94 102 ALA A CA 1
ATOM 791 C C . ALA A 1 102 ? 16.639 -3.729 -3.023 1.00 68.94 102 ALA A C 1
ATOM 793 O O . ALA A 1 102 ? 17.702 -3.590 -3.617 1.00 68.94 102 ALA A O 1
ATOM 794 N N . LYS A 1 103 ? 15.679 -4.547 -3.468 1.00 66.25 103 LYS A N 1
ATOM 795 C CA . LYS A 1 103 ? 15.744 -5.291 -4.736 1.00 66.25 103 LYS A CA 1
ATOM 796 C C . LYS A 1 103 ? 15.073 -4.541 -5.886 1.00 66.25 103 LYS A C 1
ATOM 798 O O . LYS A 1 103 ? 15.029 -5.050 -6.999 1.00 66.25 103 LYS A O 1
ATOM 803 N N . PHE A 1 104 ? 14.500 -3.376 -5.599 1.00 64.50 104 PHE A N 1
ATOM 804 C CA . PHE A 1 104 ? 13.664 -2.622 -6.512 1.00 64.50 104 PHE A CA 1
ATOM 805 C C . PHE A 1 104 ? 14.406 -1.363 -6.963 1.00 64.50 104 PHE A C 1
ATOM 807 O O . PHE A 1 104 ? 14.192 -0.270 -6.441 1.00 64.50 104 PHE A O 1
ATOM 814 N N . GLU A 1 105 ? 15.316 -1.522 -7.924 1.00 54.53 105 GLU A N 1
ATOM 815 C CA . GLU A 1 105 ? 15.905 -0.383 -8.627 1.00 54.53 105 GLU A CA 1
ATOM 816 C C . GLU A 1 105 ? 14.889 0.168 -9.640 1.00 54.53 105 GLU A C 1
ATOM 818 O O . GLU A 1 105 ? 14.577 -0.475 -10.638 1.00 54.53 105 GLU A O 1
ATOM 823 N N . GLY A 1 106 ? 14.388 1.386 -9.411 1.00 51.75 106 GLY A N 1
ATOM 824 C CA . GLY A 1 106 ? 13.937 2.229 -10.522 1.00 51.75 106 GLY A CA 1
ATOM 825 C C . GLY A 1 106 ? 12.446 2.424 -10.849 1.00 51.75 106 GLY A C 1
ATOM 826 O O . GLY A 1 106 ? 12.174 2.825 -11.981 1.00 51.75 106 GLY A O 1
ATOM 827 N N . PRO A 1 107 ? 11.446 2.320 -9.958 1.00 53.66 107 PRO A N 1
ATOM 828 C CA . PRO A 1 107 ? 10.160 2.947 -10.244 1.00 53.66 107 PRO A CA 1
ATOM 829 C C . PRO A 1 107 ? 10.219 4.402 -9.815 1.00 53.66 107 PRO A C 1
ATOM 831 O O . PRO A 1 107 ? 10.276 4.745 -8.634 1.00 53.66 107 PRO A O 1
ATOM 834 N N . THR A 1 108 ? 10.141 5.284 -10.800 1.00 55.66 108 THR A N 1
ATOM 835 C CA . THR A 1 108 ? 9.822 6.679 -10.523 1.00 55.66 108 THR A CA 1
ATOM 836 C C . THR A 1 108 ? 8.415 6.773 -9.921 1.00 55.66 108 THR A C 1
ATOM 838 O O . THR A 1 108 ? 7.531 5.972 -10.233 1.00 55.66 108 THR A O 1
ATOM 841 N N . VAL A 1 109 ? 8.163 7.806 -9.112 1.00 54.31 109 VAL A N 1
ATOM 842 C CA . VAL A 1 109 ? 6.830 8.139 -8.560 1.00 54.31 109 VAL A CA 1
ATOM 843 C C . VAL A 1 109 ? 5.742 8.150 -9.659 1.00 54.31 109 VAL A C 1
ATOM 845 O O . VAL A 1 109 ? 4.568 7.895 -9.395 1.00 54.31 109 VAL A O 1
ATOM 848 N N . GLY A 1 110 ? 6.124 8.425 -10.917 1.00 49.47 110 GLY A N 1
ATOM 849 C CA . GLY A 1 110 ? 5.250 8.382 -12.096 1.00 49.47 110 GLY A CA 1
ATOM 850 C C . GLY A 1 110 ? 4.752 6.994 -12.470 1.00 49.47 110 GLY A C 1
ATOM 851 O O . GLY A 1 110 ? 3.560 6.844 -12.712 1.00 49.47 110 GLY A O 1
ATOM 852 N N . THR A 1 111 ? 5.613 5.979 -12.440 1.00 58.50 111 THR A N 1
ATOM 853 C CA . THR A 1 111 ? 5.221 4.589 -12.714 1.00 58.50 111 THR A CA 1
ATOM 854 C C . THR A 1 111 ? 4.305 4.055 -11.612 1.00 58.50 111 THR A C 1
ATOM 856 O O . THR A 1 111 ? 3.299 3.417 -11.902 1.00 58.50 111 THR A O 1
ATOM 859 N N . VAL A 1 112 ? 4.596 4.404 -10.351 1.00 59.47 112 VAL A N 1
ATOM 860 C CA . VAL A 1 112 ? 3.763 4.072 -9.179 1.00 59.47 112 VAL A CA 1
ATOM 861 C C . VAL A 1 112 ? 2.362 4.658 -9.325 1.00 59.47 112 VAL A C 1
ATOM 863 O O . VAL A 1 112 ? 1.372 3.947 -9.203 1.00 59.47 112 VAL A O 1
ATOM 866 N N . THR A 1 113 ? 2.263 5.950 -9.632 1.00 58.72 113 THR A N 1
ATOM 867 C CA . THR A 1 113 ? 0.962 6.634 -9.684 1.00 58.72 113 THR A CA 1
ATOM 868 C C . THR A 1 113 ? 0.175 6.285 -10.955 1.00 58.72 113 THR A C 1
ATOM 870 O O . THR A 1 113 ? -1.049 6.209 -10.898 1.00 58.72 113 THR A O 1
ATOM 873 N N . GLY A 1 114 ? 0.852 6.026 -12.081 1.00 55.69 114 GLY A N 1
ATOM 874 C CA . GLY A 1 114 ? 0.223 5.593 -13.335 1.00 55.69 114 GLY A CA 1
ATOM 875 C C . GLY A 1 114 ? -0.361 4.182 -13.245 1.00 55.69 114 GLY A C 1
ATOM 876 O O . GLY A 1 114 ? -1.559 4.008 -13.444 1.00 55.69 114 GLY A O 1
ATOM 877 N N . ALA A 1 115 ? 0.447 3.199 -12.831 1.00 57.38 115 ALA A N 1
ATOM 878 C CA . ALA A 1 115 ? 0.017 1.800 -12.738 1.00 57.38 115 ALA A CA 1
ATOM 879 C C . ALA A 1 115 ? -1.105 1.586 -11.706 1.00 57.38 115 ALA A C 1
ATOM 881 O O . ALA A 1 115 ? -1.971 0.730 -11.868 1.00 57.38 115 ALA A O 1
ATOM 882 N N . LEU A 1 116 ? -1.103 2.371 -10.628 1.00 60.72 116 LEU A N 1
ATOM 883 C CA . LEU A 1 116 ? -2.108 2.269 -9.571 1.00 60.72 116 LEU A CA 1
ATOM 884 C C . LEU A 1 116 ? -3.373 3.077 -9.878 1.00 60.72 116 LEU A C 1
ATOM 886 O O . LEU A 1 116 ? -4.447 2.704 -9.410 1.00 60.72 116 LEU A O 1
ATOM 890 N N . GLY A 1 117 ? -3.267 4.141 -10.679 1.00 58.03 117 GLY A N 1
ATOM 891 C CA . GLY A 1 117 ? -4.403 4.940 -11.135 1.00 58.03 117 GLY A CA 1
ATOM 892 C C . GLY A 1 117 ? -5.371 4.160 -12.027 1.00 58.03 117 GLY A C 1
ATOM 893 O O . GLY A 1 117 ? -6.585 4.257 -11.835 1.00 58.03 117 GLY A O 1
ATOM 894 N N . ASP A 1 118 ? -4.832 3.334 -12.927 1.00 57.91 118 ASP A N 1
ATOM 895 C CA . ASP A 1 118 ? -5.625 2.501 -13.841 1.00 57.91 118 ASP A CA 1
ATOM 896 C C . ASP A 1 118 ? -6.345 1.355 -13.112 1.00 57.91 118 ASP A C 1
ATOM 898 O O . ASP A 1 118 ? -7.460 0.983 -13.475 1.00 57.91 118 ASP A O 1
ATOM 902 N N . VAL A 1 119 ? -5.745 0.820 -12.041 1.00 58.53 119 VAL A N 1
ATOM 903 C CA . VAL A 1 119 ? -6.301 -0.319 -11.289 1.00 58.53 119 VAL A CA 1
ATOM 904 C C . VAL A 1 119 ? -7.256 0.112 -10.175 1.00 58.53 119 VAL A C 1
ATOM 906 O O . VAL A 1 119 ? -8.266 -0.549 -9.940 1.00 58.53 119 VAL A O 1
ATOM 909 N N . LEU A 1 120 ? -6.960 1.211 -9.475 1.00 60.94 120 LEU A N 1
ATOM 910 C CA . LEU A 1 120 ? -7.790 1.699 -8.367 1.00 60.94 120 LEU A CA 1
ATOM 911 C C . LEU A 1 120 ? -8.942 2.601 -8.826 1.00 60.94 120 LEU A C 1
ATOM 913 O O . LEU A 1 120 ? -9.727 3.025 -7.980 1.00 60.94 120 LEU A O 1
ATOM 917 N N . GLY A 1 121 ? -9.045 2.883 -10.131 1.00 50.31 121 GLY A N 1
ATOM 918 C CA . GLY A 1 121 ? -10.213 3.466 -10.794 1.00 50.31 121 GLY A CA 1
ATOM 919 C C . GLY A 1 121 ? -10.891 4.577 -9.998 1.00 50.31 121 GLY A C 1
ATOM 920 O O . GLY A 1 121 ? -11.913 4.334 -9.369 1.00 50.31 121 GLY A O 1
ATOM 921 N N . ALA A 1 122 ? -10.330 5.790 -10.004 1.00 46.53 122 ALA A N 1
ATOM 922 C CA . ALA A 1 122 ? -10.939 6.984 -9.400 1.00 46.53 122 ALA A CA 1
ATOM 923 C C . ALA A 1 122 ? -11.495 6.806 -7.963 1.00 46.53 122 ALA A C 1
ATOM 925 O O . ALA A 1 122 ? -12.387 7.554 -7.554 1.00 46.53 122 ALA A O 1
ATOM 926 N N . ALA A 1 123 ? -10.989 5.846 -7.177 1.00 51.59 123 ALA A N 1
ATOM 927 C CA . ALA A 1 123 ? -11.369 5.686 -5.781 1.00 51.59 123 ALA A CA 1
ATOM 928 C C . ALA A 1 123 ? -10.877 6.908 -4.988 1.00 51.5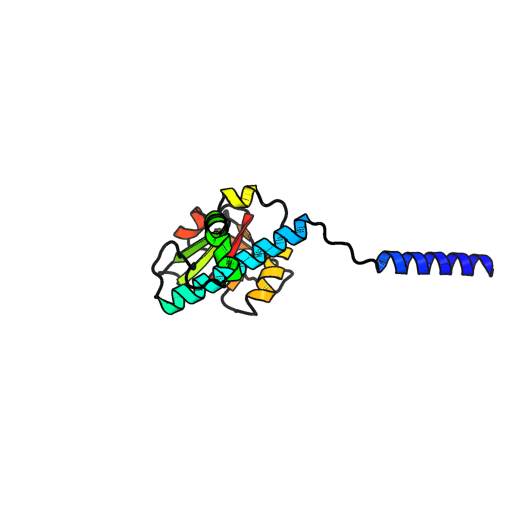9 123 ALA A C 1
ATOM 930 O O . ALA A 1 123 ? -9.738 6.946 -4.525 1.00 51.59 123 ALA A O 1
ATOM 931 N N . GLN A 1 124 ? -11.751 7.911 -4.839 1.00 55.62 124 GLN A N 1
ATOM 932 C CA . GLN A 1 124 ? -11.466 9.242 -4.277 1.00 55.62 124 GLN A CA 1
ATOM 933 C C . GLN A 1 124 ? -10.871 9.225 -2.855 1.00 55.62 124 GLN A C 1
ATOM 935 O O . GLN A 1 124 ? -10.402 10.249 -2.365 1.00 55.62 124 GLN A O 1
ATOM 940 N N . THR A 1 125 ? -10.871 8.075 -2.176 1.00 69.12 125 THR A N 1
ATOM 941 C CA . THR A 1 125 ? -10.337 7.902 -0.819 1.00 69.12 125 THR A CA 1
ATOM 942 C C . THR A 1 125 ? -8.933 7.294 -0.769 1.00 69.12 125 THR A C 1
ATOM 944 O O . THR A 1 125 ? -8.365 7.205 0.325 1.00 69.12 125 THR A O 1
ATOM 947 N N . SER A 1 126 ? -8.351 6.920 -1.912 1.00 74.94 126 SER A N 1
ATOM 948 C CA . SER A 1 126 ? -7.018 6.311 -2.002 1.00 74.94 126 SER A CA 1
ATOM 949 C C . SER A 1 126 ? -5.961 7.364 -2.335 1.00 74.94 126 SER A C 1
ATOM 951 O O . SER A 1 126 ? -6.104 8.116 -3.291 1.00 74.94 126 SER A O 1
ATOM 953 N N . SER A 1 127 ? -4.895 7.420 -1.544 1.00 80.38 127 SER A N 1
ATOM 954 C CA . SER A 1 127 ? -3.692 8.201 -1.827 1.00 80.38 127 SER A CA 1
ATOM 955 C C . SER A 1 127 ? 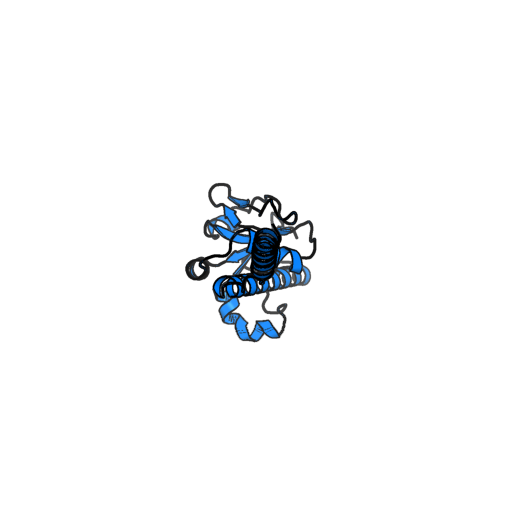-2.575 7.254 -2.250 1.00 80.38 127 SER A C 1
ATOM 957 O O . SER A 1 127 ? -2.317 6.248 -1.587 1.00 80.38 127 SER A O 1
ATOM 959 N N . VAL A 1 128 ? -1.935 7.572 -3.370 1.00 81.94 128 VAL A N 1
ATOM 960 C CA . VAL A 1 128 ? -0.867 6.778 -3.971 1.00 81.94 128 VAL A CA 1
ATOM 961 C C . VAL A 1 128 ? 0.355 7.657 -4.170 1.00 81.94 128 VAL A C 1
ATOM 963 O O . VAL A 1 128 ? 0.237 8.784 -4.654 1.00 81.94 128 VAL A O 1
ATOM 966 N N . GLY A 1 129 ? 1.528 7.125 -3.845 1.00 80.62 129 GLY A N 1
ATOM 967 C CA . GLY A 1 129 ? 2.780 7.815 -4.094 1.00 80.62 129 GLY A CA 1
ATOM 968 C C . GLY A 1 129 ? 3.953 7.141 -3.410 1.00 80.62 129 GLY A C 1
ATOM 969 O O . GLY A 1 129 ? 4.009 5.915 -3.295 1.00 80.62 129 GLY A O 1
ATOM 970 N N . VAL A 1 130 ? 4.881 7.969 -2.952 1.00 85.19 130 VAL A N 1
ATOM 971 C CA . VAL A 1 130 ? 6.049 7.552 -2.181 1.00 85.19 130 VAL A CA 1
ATOM 972 C C . VAL A 1 130 ? 5.921 8.050 -0.748 1.00 85.19 130 VAL A C 1
ATOM 974 O O . VAL A 1 130 ? 5.441 9.156 -0.510 1.00 85.19 130 VAL A O 1
ATOM 977 N N . TYR A 1 131 ? 6.319 7.224 0.214 1.00 88.12 131 TYR A N 1
ATOM 978 C CA . TYR A 1 131 ? 6.334 7.611 1.615 1.00 88.12 131 TYR A CA 1
ATOM 979 C C . TYR A 1 131 ? 7.545 8.495 1.928 1.00 88.12 131 TYR A C 1
ATOM 981 O O . TYR A 1 131 ? 8.682 8.071 1.724 1.00 88.12 131 TYR A O 1
ATOM 989 N N . ASP A 1 132 ? 7.281 9.690 2.450 1.00 89.62 132 ASP A N 1
ATOM 990 C CA . ASP A 1 132 ? 8.282 10.577 3.037 1.00 89.62 132 ASP A CA 1
ATOM 991 C C . ASP A 1 132 ? 8.240 10.430 4.561 1.00 89.62 132 ASP A C 1
ATOM 993 O O . ASP A 1 132 ? 7.275 10.823 5.232 1.00 89.62 132 ASP A O 1
ATOM 997 N N . ARG A 1 133 ? 9.303 9.849 5.116 1.00 88.50 133 ARG A N 1
ATOM 998 C CA . ARG A 1 133 ? 9.427 9.588 6.552 1.00 88.50 133 ARG A CA 1
ATOM 999 C C . ARG A 1 133 ? 9.612 10.868 7.363 1.00 88.50 133 ARG A C 1
ATOM 1001 O O . ARG A 1 133 ? 9.213 10.884 8.526 1.00 88.50 133 ARG A O 1
ATOM 1008 N N . SER A 1 134 ? 10.199 11.915 6.787 1.00 89.06 134 SER A N 1
ATOM 1009 C CA . SER A 1 134 ? 10.449 13.175 7.497 1.00 89.06 134 SER A CA 1
ATOM 1010 C C . SER A 1 134 ? 9.150 13.923 7.802 1.00 89.06 134 SER A C 1
ATOM 1012 O O . SER A 1 134 ? 8.991 14.476 8.890 1.00 89.06 134 SER A O 1
ATOM 1014 N N . THR A 1 135 ? 8.191 13.873 6.874 1.00 89.31 135 THR A N 1
ATOM 1015 C CA . THR A 1 135 ? 6.875 14.507 7.023 1.00 89.31 135 THR A CA 1
ATOM 1016 C C . THR A 1 135 ? 5.775 13.533 7.449 1.00 89.31 135 THR A C 1
ATOM 1018 O O . THR A 1 135 ? 4.706 13.971 7.880 1.00 89.31 135 THR A O 1
ATOM 1021 N N . GLY A 1 136 ? 6.014 12.220 7.358 1.00 90.69 136 GLY A N 1
ATOM 1022 C CA . GLY A 1 136 ? 5.034 11.179 7.678 1.00 90.69 136 GLY A CA 1
ATOM 1023 C C . GLY A 1 136 ? 3.882 11.114 6.673 1.00 90.69 136 GLY A C 1
ATOM 1024 O O . GLY A 1 136 ? 2.757 10.754 7.037 1.00 90.69 136 GLY A O 1
ATOM 1025 N N . LYS A 1 137 ? 4.134 11.502 5.420 1.00 90.06 137 LYS A N 1
ATOM 1026 C CA . LYS A 1 137 ? 3.110 11.666 4.384 1.00 90.06 137 LYS A CA 1
ATOM 1027 C C . LYS A 1 137 ? 3.355 10.781 3.170 1.00 90.06 137 LYS A C 1
ATOM 1029 O O . LYS A 1 137 ? 4.480 10.406 2.852 1.00 90.06 137 LYS A O 1
ATOM 1034 N N . VAL A 1 138 ? 2.271 10.502 2.455 1.00 86.94 138 VAL A N 1
ATOM 1035 C CA . VAL A 1 138 ? 2.322 10.070 1.058 1.00 86.94 138 VAL A CA 1
ATOM 1036 C C . VAL A 1 138 ? 2.556 11.294 0.184 1.00 86.94 138 VAL A C 1
ATOM 1038 O O . VAL A 1 138 ? 1.748 12.221 0.211 1.00 86.94 138 VAL A O 1
ATOM 1041 N N . ILE A 1 139 ? 3.628 11.279 -0.598 1.00 83.62 139 ILE A N 1
ATOM 1042 C CA . ILE A 1 139 ? 3.932 12.288 -1.610 1.00 83.62 139 ILE A CA 1
ATOM 1043 C C . ILE A 1 139 ? 3.494 11.740 -2.974 1.00 83.62 139 ILE A C 1
ATOM 1045 O O . ILE A 1 139 ? 4.111 10.792 -3.479 1.00 83.62 139 ILE A O 1
ATOM 1049 N N . PRO A 1 140 ? 2.410 12.274 -3.568 1.00 76.44 140 PRO A N 1
ATOM 1050 C CA . PRO A 1 140 ? 1.896 11.784 -4.839 1.00 76.44 140 PRO A CA 1
ATOM 1051 C C . PRO A 1 140 ? 2.748 12.264 -6.016 1.00 76.44 140 PRO A C 1
ATOM 1053 O O . PRO A 1 140 ? 3.496 13.239 -5.919 1.00 76.44 140 PRO A O 1
ATOM 1056 N N . ASN A 1 141 ? 2.577 11.642 -7.186 1.00 70.56 141 ASN A N 1
ATOM 1057 C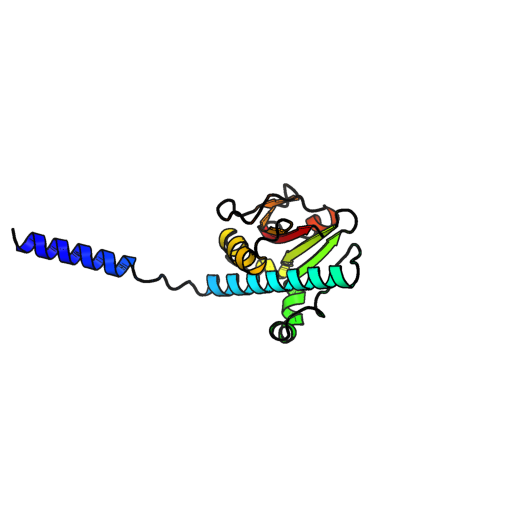 CA . ASN A 1 141 ? 3.031 12.289 -8.412 1.00 70.56 141 ASN A CA 1
ATOM 1058 C C . ASN A 1 141 ? 2.060 13.411 -8.800 1.00 70.56 141 ASN A C 1
ATOM 1060 O O . ASN A 1 141 ? 1.006 13.146 -9.368 1.00 70.56 141 ASN A O 1
ATOM 1064 N N . TYR A 1 142 ? 2.448 14.667 -8.587 1.00 64.88 142 TYR A N 1
ATOM 1065 C CA . TYR A 1 142 ? 1.612 15.831 -8.913 1.00 64.88 142 TYR A CA 1
ATOM 1066 C C . TYR A 1 142 ? 1.260 15.980 -10.408 1.00 64.88 142 TYR A C 1
ATOM 1068 O O . TYR A 1 142 ? 0.356 16.743 -10.747 1.00 64.88 142 TYR A O 1
ATOM 1076 N N . ARG A 1 143 ? 1.933 15.263 -11.324 1.00 55.81 143 ARG A N 1
ATOM 1077 C CA . ARG A 1 143 ? 1.569 15.236 -12.756 1.00 55.81 143 ARG A CA 1
ATOM 1078 C C . ARG A 1 143 ? 0.400 14.298 -13.055 1.00 55.81 143 ARG A C 1
ATOM 1080 O O . ARG A 1 143 ? -0.250 14.460 -14.084 1.00 55.81 143 ARG A O 1
ATOM 1087 N N . ILE A 1 144 ? 0.125 13.340 -12.174 1.00 57.69 144 ILE A N 1
ATOM 1088 C CA . ILE A 1 144 ? -0.943 12.352 -12.323 1.00 57.69 144 ILE A CA 1
ATOM 1089 C C . ILE A 1 144 ? -1.989 12.680 -11.254 1.00 57.69 144 ILE A C 1
ATOM 1091 O O . ILE A 1 144 ? -1.760 12.482 -10.066 1.00 57.69 144 ILE A O 1
ATOM 1095 N N . ARG A 1 145 ? -3.144 13.220 -11.667 1.00 55.47 145 ARG A N 1
ATOM 1096 C CA . ARG A 1 145 ? -4.200 13.796 -10.798 1.00 55.47 145 ARG A CA 1
ATOM 1097 C C . ARG A 1 145 ? -4.923 12.792 -9.870 1.00 55.47 145 ARG A C 1
ATOM 1099 O O . ARG A 1 145 ? -6.034 13.065 -9.429 1.00 55.47 145 ARG A O 1
ATOM 1106 N N . LEU A 1 146 ? -4.333 11.629 -9.604 1.00 57.03 146 LEU A N 1
ATOM 1107 C CA . LEU A 1 146 ? -4.940 10.505 -8.884 1.00 57.03 146 LEU A CA 1
ATOM 1108 C C . LEU A 1 146 ? -4.336 10.274 -7.488 1.00 57.03 146 LEU A C 1
ATOM 1110 O O . LEU A 1 146 ? -4.780 9.379 -6.779 1.00 57.03 146 LEU A O 1
ATOM 1114 N N . GLY A 1 147 ? -3.356 11.084 -7.071 1.00 62.69 147 GLY A N 1
ATOM 1115 C CA . GLY A 1 147 ? -2.798 11.064 -5.719 1.00 62.69 147 GLY A CA 1
ATOM 1116 C C . GLY A 1 147 ? -2.931 12.422 -5.027 1.00 62.69 147 GLY A C 1
ATOM 1117 O O . GLY A 1 147 ? -2.803 13.468 -5.659 1.00 62.69 147 GLY A O 1
ATOM 1118 N N . TYR A 1 148 ? -3.170 12.407 -3.718 1.00 73.62 148 TYR A N 1
ATOM 1119 C CA . TYR A 1 148 ? -3.169 13.592 -2.858 1.00 73.62 148 TYR A CA 1
ATOM 1120 C C . TYR A 1 148 ? -2.262 13.350 -1.654 1.00 73.62 148 TYR A C 1
ATOM 1122 O O . TYR A 1 148 ? -2.080 12.206 -1.236 1.00 73.62 148 TYR A O 1
ATOM 1130 N N . GLU A 1 149 ? -1.699 14.414 -1.085 1.00 83.19 149 GLU A N 1
ATOM 1131 C CA . GLU A 1 149 ? -0.926 14.281 0.147 1.00 83.19 149 GLU A CA 1
ATOM 1132 C C . GLU A 1 149 ? -1.801 13.748 1.275 1.00 83.19 149 GLU A C 1
ATOM 1134 O O . GLU A 1 149 ? -2.835 14.328 1.612 1.00 83.19 149 GLU A O 1
ATOM 1139 N N . LYS A 1 150 ? -1.363 12.651 1.888 1.00 85.88 150 LYS A N 1
ATOM 1140 C CA . LYS A 1 150 ? -2.070 12.037 3.006 1.00 85.88 150 LYS A CA 1
ATOM 1141 C C . LYS A 1 150 ? -1.105 11.712 4.129 1.00 85.88 150 LYS A C 1
ATOM 1143 O O . LYS A 1 150 ? -0.127 11.001 3.917 1.00 85.88 150 LYS A O 1
ATOM 1148 N N . SER A 1 151 ? -1.409 12.196 5.329 1.00 90.69 151 SER A N 1
ATOM 1149 C CA . SER A 1 151 ? -0.676 11.815 6.535 1.00 90.69 151 SER A CA 1
ATOM 1150 C C . SER A 1 151 ? -0.950 10.354 6.883 1.00 90.69 151 SER A C 1
ATOM 1152 O O . SER A 1 151 ? -2.103 9.916 6.895 1.00 90.69 151 SER A O 1
ATOM 1154 N N . ILE A 1 152 ? 0.108 9.610 7.188 1.00 92.25 152 ILE A N 1
ATOM 1155 C CA . ILE A 1 152 ? 0.028 8.218 7.624 1.00 92.25 152 ILE A CA 1
ATOM 1156 C C . ILE A 1 152 ? 0.102 8.173 9.154 1.00 92.25 152 ILE A C 1
ATOM 1158 O O . ILE A 1 152 ? 0.964 8.826 9.745 1.00 92.25 152 ILE A O 1
ATOM 1162 N N . PRO A 1 153 ? -0.753 7.387 9.834 1.00 91.56 153 PRO A N 1
ATOM 1163 C CA . PRO A 1 153 ? -0.660 7.229 11.280 1.00 91.56 153 PRO A CA 1
ATOM 1164 C C . PRO A 1 153 ? 0.725 6.723 11.701 1.00 91.56 153 PRO A C 1
ATOM 1166 O O . PRO A 1 153 ? 1.202 5.721 11.164 1.00 91.56 153 PRO A O 1
ATOM 1169 N N . ALA A 1 154 ? 1.337 7.344 12.715 1.00 89.75 154 ALA A N 1
ATOM 1170 C CA . ALA A 1 154 ? 2.691 7.007 13.177 1.00 89.75 154 ALA A CA 1
ATOM 1171 C C . ALA A 1 154 ? 2.869 5.513 13.527 1.00 89.75 154 ALA A C 1
ATOM 1173 O O . ALA A 1 154 ? 3.915 4.924 13.262 1.00 89.75 154 ALA A O 1
ATOM 1174 N N . ALA A 1 155 ? 1.810 4.871 14.040 1.00 88.69 155 ALA A N 1
ATOM 1175 C CA . ALA A 1 155 ? 1.778 3.434 14.332 1.00 88.69 155 ALA A CA 1
ATOM 1176 C C . ALA A 1 155 ? 2.073 2.541 13.107 1.00 88.69 155 ALA A C 1
ATOM 1178 O O . ALA A 1 155 ? 2.560 1.419 13.259 1.00 88.69 155 ALA A O 1
ATOM 1179 N N . ILE A 1 156 ? 1.773 3.032 11.901 1.00 91.81 156 ILE A N 1
ATOM 1180 C CA . ILE A 1 156 ? 2.102 2.385 10.628 1.00 91.81 156 ILE A CA 1
ATOM 1181 C C . ILE A 1 156 ? 3.386 2.999 10.058 1.00 91.81 156 ILE A C 1
ATOM 1183 O O . ILE A 1 156 ? 4.306 2.260 9.715 1.00 91.81 156 ILE A O 1
ATOM 1187 N N . GLY A 1 157 ? 3.472 4.333 10.006 1.00 89.25 157 GLY A N 1
ATOM 1188 C CA . GLY A 1 157 ? 4.550 5.073 9.342 1.00 89.25 157 GLY A CA 1
ATOM 1189 C C . GLY A 1 157 ? 5.963 4.711 9.812 1.00 89.25 157 GLY A C 1
ATOM 1190 O O . GLY A 1 157 ? 6.876 4.619 8.995 1.00 89.25 157 GLY A O 1
ATOM 1191 N N . ASN A 1 158 ? 6.143 4.385 11.097 1.00 89.19 158 ASN A N 1
ATOM 1192 C CA . ASN A 1 158 ? 7.444 3.977 11.651 1.00 89.19 158 ASN A CA 1
ATOM 1193 C C . ASN A 1 158 ? 8.000 2.670 11.048 1.00 89.19 158 ASN A C 1
ATOM 1195 O O . ASN A 1 158 ? 9.187 2.381 11.189 1.00 89.19 158 ASN A O 1
ATOM 1199 N N . ARG A 1 159 ? 7.158 1.865 10.389 1.00 88.94 159 ARG A N 1
ATOM 1200 C CA . ARG A 1 159 ? 7.539 0.589 9.756 1.00 88.94 159 ARG A CA 1
ATOM 1201 C C . ARG A 1 159 ? 7.865 0.727 8.272 1.00 88.94 159 ARG A C 1
ATOM 1203 O O . ARG A 1 159 ? 8.440 -0.191 7.693 1.00 88.94 159 ARG A O 1
ATOM 1210 N N . ILE A 1 160 ? 7.487 1.846 7.663 1.00 90.12 160 ILE A N 1
ATOM 1211 C CA . ILE A 1 160 ? 7.623 2.072 6.228 1.00 90.12 160 ILE A CA 1
ATOM 1212 C C . ILE A 1 160 ? 8.990 2.694 5.971 1.00 90.12 160 ILE A C 1
ATOM 1214 O O . ILE A 1 160 ? 9.361 3.676 6.620 1.00 90.12 160 ILE A O 1
ATOM 1218 N N . ALA A 1 161 ? 9.766 2.097 5.067 1.00 88.75 161 ALA A N 1
ATOM 1219 C CA . ALA A 1 161 ? 11.033 2.667 4.626 1.00 88.75 161 ALA A CA 1
ATOM 1220 C C . ALA A 1 161 ? 10.794 3.991 3.886 1.00 88.75 161 ALA A C 1
ATOM 1222 O O . ALA A 1 161 ? 9.807 4.134 3.167 1.00 88.75 161 ALA A O 1
ATOM 1223 N N . ASP A 1 162 ? 11.693 4.953 4.079 1.00 87.56 162 ASP A N 1
ATOM 1224 C CA . ASP A 1 162 ? 11.653 6.202 3.321 1.00 87.56 162 ASP A CA 1
ATOM 1225 C C . ASP A 1 162 ? 11.826 5.910 1.824 1.00 87.56 162 ASP A C 1
ATOM 1227 O O . ASP A 1 162 ? 12.561 4.98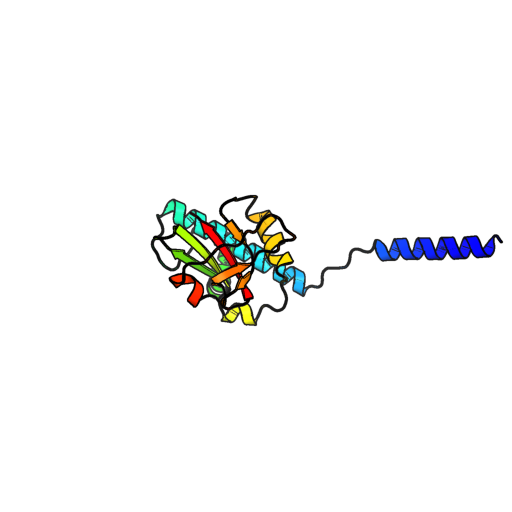9 1.455 1.00 87.56 162 ASP A O 1
ATOM 1231 N N . GLY A 1 163 ? 11.098 6.620 0.966 1.00 80.44 163 GLY A N 1
ATOM 1232 C CA . GLY A 1 163 ? 11.120 6.350 -0.473 1.00 80.44 163 GLY A CA 1
ATOM 1233 C C . GLY A 1 163 ? 10.270 5.148 -0.918 1.00 80.44 163 GLY A C 1
ATOM 1234 O O . GLY A 1 163 ? 10.187 4.866 -2.113 1.00 80.44 163 GLY A O 1
ATOM 1235 N N . SER A 1 164 ? 9.609 4.436 0.004 1.00 85.19 164 SER A N 1
ATOM 1236 C CA . SER A 1 164 ? 8.810 3.251 -0.333 1.00 85.19 164 SER A CA 1
ATOM 1237 C C . SER A 1 164 ? 7.533 3.614 -1.106 1.00 85.19 164 SER A C 1
ATOM 1239 O O . SER A 1 164 ? 6.810 4.523 -0.680 1.00 85.19 164 SER A O 1
ATOM 1241 N N . PRO A 1 165 ? 7.191 2.885 -2.188 1.00 84.19 165 PRO A N 1
ATOM 1242 C CA . PRO A 1 165 ? 5.870 2.968 -2.798 1.00 84.19 165 PRO A CA 1
ATOM 1243 C C . PRO A 1 165 ? 4.782 2.622 -1.780 1.00 84.19 165 PRO A C 1
ATOM 1245 O O . PRO A 1 165 ? 4.875 1.618 -1.064 1.00 84.19 165 PRO A O 1
ATOM 1248 N N . ILE A 1 166 ? 3.741 3.448 -1.726 1.00 86.25 166 ILE A N 1
ATOM 1249 C CA . ILE A 1 166 ? 2.679 3.349 -0.726 1.00 86.25 166 ILE A CA 1
ATOM 1250 C C . ILE A 1 166 ? 1.303 3.603 -1.348 1.00 86.25 166 ILE A C 1
ATOM 1252 O O . ILE A 1 166 ? 1.123 4.495 -2.179 1.00 86.25 166 ILE A O 1
ATOM 1256 N N . ILE A 1 167 ? 0.325 2.813 -0.904 1.00 87.88 167 ILE A N 1
ATOM 1257 C CA . ILE A 1 167 ? -1.104 2.999 -1.172 1.00 87.88 167 ILE A CA 1
ATOM 1258 C C . ILE A 1 167 ? -1.799 3.143 0.174 1.00 87.88 167 ILE A C 1
ATOM 1260 O O . ILE A 1 167 ? -1.715 2.242 1.011 1.00 87.88 167 ILE A O 1
ATOM 1264 N N . ALA A 1 168 ? -2.488 4.255 0.390 1.00 89.44 168 ALA A N 1
ATOM 1265 C CA . ALA A 1 168 ? -3.189 4.550 1.629 1.00 89.44 168 ALA A CA 1
ATOM 1266 C C . ALA A 1 168 ? -4.646 4.919 1.357 1.00 89.44 168 ALA A C 1
ATOM 1268 O O . ALA A 1 168 ? -4.946 5.999 0.851 1.00 89.44 168 ALA A O 1
ATOM 1269 N N . THR A 1 169 ? -5.563 4.058 1.776 1.00 87.31 169 THR A N 1
ATOM 1270 C CA . THR A 1 169 ? -6.998 4.200 1.526 1.00 87.31 169 THR A CA 1
ATOM 1271 C C . THR A 1 169 ? -7.732 4.412 2.830 1.00 87.31 169 THR A C 1
ATOM 1273 O O . THR A 1 169 ? -7.473 3.721 3.815 1.00 87.31 169 THR A O 1
ATOM 1276 N N . LYS A 1 170 ? -8.636 5.392 2.850 1.00 87.25 170 LYS A N 1
ATOM 1277 C CA . LYS A 1 170 ? -9.562 5.555 3.973 1.00 87.25 170 LYS A CA 1
ATOM 1278 C C . LYS A 1 170 ? -10.764 4.633 3.776 1.00 87.25 170 LYS A C 1
ATOM 1280 O O . LYS A 1 170 ? -11.386 4.690 2.713 1.00 87.25 170 LYS A O 1
ATOM 1285 N N . MET A 1 171 ? -11.044 3.805 4.780 1.00 83.50 171 MET A N 1
ATOM 1286 C CA . MET A 1 171 ? -12.156 2.849 4.816 1.00 83.50 171 MET A CA 1
ATOM 1287 C C . MET A 1 171 ? -13.333 3.337 5.662 1.00 83.50 171 MET A C 1
ATOM 1289 O O . MET A 1 171 ? -13.127 4.141 6.604 1.00 83.50 171 MET A O 1
#

Foldseek 3Di:
DVVVVVVVVVVVVVVVVVVPPPDDPDVLLVVLLVVLLLQLQQLVLQVVVCVVPPDEFFWTDSLVSHDPVCNVVSVVSVQFKTWGAHPVQQKIKMWGQPVNVVVRPDDDLVSNLVSNCVRVPLQVQKAWGFQALVQQWHDHDPVRPRHDIDHDPPVPSVRHDGRITMIMGRD

Secondary structure (DSSP, 8-state):
-HHHHHHHHHHHHHHHHHHHS--PPPHHHHHHHHHHHHHHHHHHHHHHHHHH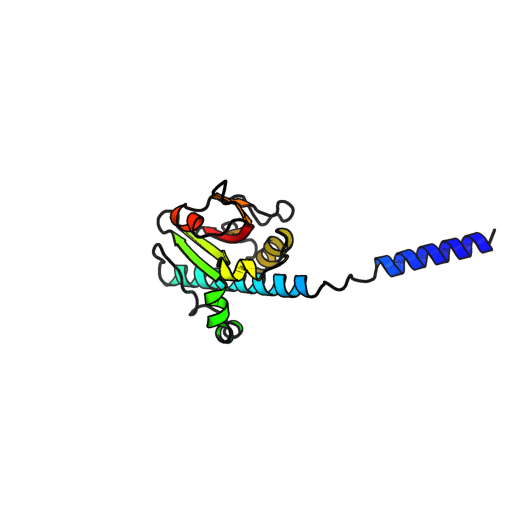HTPPSEEE--GGGS-HHHHTTHHHHHHHEEEEEETTTTEEEEEE-HHHHTT-----HHHHHHHHHHHHTT-TTEEEEEEETTTTEEE--TTSTT---EEPPHHHHTTSPTT-EEEEEE-

Sequence (171 aa):
MQFIFIIGAFLFTMTLIFSSLPRTPEPVFKESEGLLLNMATWHMAASKYCLANTCVSGTVNPSTKLPDVMVSNLLSLQTTFETRYNASTRDLVTYFRAGALAKFEGPTVGTVTGALGDVLGAAQTSSVGVYDRSTGKVIPNYRIRLGYEKSIPAAIGNRIADGSPIIATKM